Protein AF-A0A7X7QTK1-F1 (afdb_monomer)

Radius of gyration: 19.09 Å; Cα contacts (8 Å, |Δi|>4): 60; chains: 1; bounding box: 43×32×58 Å

Sequence (119 aa):
MKENQFLLFLKATGQTYLRCAAKATQGLRRNWTLIIAALAAYLLVILASKLLAPWGFAGGIMLGLISIMLLSMYFGWIVETVQGRRLSWQDFVRFEMGLFSDTLSVAFLLFIITWPFQI

Mean predicted aligned error: 7.0 Å

Secondary structure (DSSP, 8-state):
-HHHHHHHHHHHHHHHHHHHHHHHHHHHHHTTHHHHHHHHHHHHHHHHHHHHGGGHHHHHHHHHHHHHHHHHHHHHHHHHHHTTPPPPTTTTT---HHHHHHHHHHHHHHHHHHGGG--

Foldseek 3Di:
DVVVVVVVVVVVVVVVVVVVVVLQVVLCVLAVVLVVLVVVLVVVLVVLCVVLVVVPPVSVVVSVLSNLQSVLLNVQSVVCSSVVHHDDPVSSVDGDVVSSVVSVVVVVVVCVVCVVVVD

Solvent-accessible surface area (backbone atoms only — not comparable to full-atom values): 6595 Å² total; per-residue (Å²): 125,68,66,65,55,51,54,50,50,53,51,53,50,52,52,48,52,52,52,50,51,52,50,50,52,51,27,41,69,69,34,55,63,52,59,57,53,53,49,50,51,52,51,49,50,55,52,46,46,68,71,26,54,85,51,49,70,64,20,52,53,52,47,51,52,53,50,40,47,52,49,26,40,50,50,50,54,49,54,42,25,75,73,67,51,76,79,52,78,66,62,76,70,51,79,54,70,66,51,30,52,52,45,45,51,51,52,50,51,50,48,64,67,48,51,80,78,75,117

pLDDT: mean 87.3, std 7.01, range [48.25, 94.12]

Structure (mmCIF, N/CA/C/O backbone):
data_AF-A0A7X7QTK1-F1
#
_entry.id   AF-A0A7X7QTK1-F1
#
loop_
_atom_site.group_PDB
_atom_site.id
_atom_site.type_symbol
_atom_site.label_atom_id
_atom_site.label_alt_id
_atom_site.label_comp_id
_atom_site.label_asym_id
_atom_site.label_entity_id
_atom_site.label_seq_id
_atom_site.pdbx_PDB_ins_code
_atom_site.Cartn_x
_atom_site.Cartn_y
_atom_site.Cartn_z
_atom_site.occupancy
_atom_site.B_iso_or_equiv
_atom_site.auth_seq_id
_atom_site.auth_comp_id
_atom_site.auth_asym_id
_atom_site.auth_atom_id
_atom_site.pdbx_PDB_model_num
ATOM 1 N N . MET A 1 1 ? 0.891 18.970 37.687 1.00 57.78 1 MET A N 1
ATOM 2 C CA . MET A 1 1 ? -0.270 19.050 36.761 1.00 57.78 1 MET A CA 1
ATOM 3 C C . MET A 1 1 ? -0.008 18.508 35.344 1.00 57.78 1 MET A C 1
ATOM 5 O O . MET A 1 1 ? -0.966 18.080 34.717 1.00 57.78 1 MET A O 1
ATOM 9 N N . LYS A 1 2 ? 1.240 18.474 34.830 1.00 62.09 2 LYS A N 1
ATOM 10 C CA . LYS A 1 2 ? 1.566 17.961 33.474 1.00 62.09 2 LYS A CA 1
ATOM 11 C C . LYS A 1 2 ? 1.496 16.426 33.321 1.00 62.09 2 LYS A C 1
ATOM 13 O O . LYS A 1 2 ? 1.176 15.938 32.245 1.00 62.09 2 LYS A O 1
ATOM 18 N N . GLU A 1 3 ? 1.732 15.673 34.393 1.00 70.19 3 GLU A N 1
ATOM 19 C CA . GLU A 1 3 ? 1.834 14.202 34.357 1.00 70.19 3 GLU A CA 1
ATOM 20 C C . GLU A 1 3 ? 0.493 13.493 34.085 1.00 70.19 3 GLU A C 1
ATOM 22 O O . GLU A 1 3 ? 0.421 12.587 33.258 1.00 70.19 3 GLU A O 1
ATOM 27 N N . ASN A 1 4 ? -0.610 13.991 34.659 1.00 77.06 4 ASN A N 1
ATOM 28 C CA . ASN A 1 4 ? -1.953 13.457 34.393 1.00 77.06 4 ASN A CA 1
ATOM 29 C C . ASN A 1 4 ? -2.416 13.677 32.940 1.00 77.06 4 ASN A C 1
ATOM 31 O O . ASN A 1 4 ? -3.128 12.841 32.391 1.00 77.06 4 ASN A O 1
ATOM 35 N N . GLN A 1 5 ? -2.006 14.780 32.304 1.00 78.69 5 GLN A N 1
ATOM 36 C CA . GLN A 1 5 ? -2.328 15.073 30.899 1.00 78.69 5 GLN A CA 1
ATOM 37 C C . GLN A 1 5 ? -1.592 14.118 29.948 1.00 78.69 5 GLN A C 1
ATOM 39 O O . GLN A 1 5 ? -2.180 13.631 28.984 1.00 78.69 5 GLN A O 1
ATOM 44 N N . PHE A 1 6 ? -0.333 13.789 30.252 1.00 81.06 6 PHE A N 1
ATOM 45 C CA . PHE A 1 6 ? 0.458 12.844 29.463 1.00 81.06 6 PHE A CA 1
ATOM 46 C C . PHE A 1 6 ? -0.095 11.413 29.540 1.00 81.06 6 PHE A C 1
ATOM 48 O O . PHE A 1 6 ? -0.254 10.752 28.515 1.00 81.06 6 PHE A O 1
ATOM 55 N N . LEU A 1 7 ? -0.481 10.953 30.735 1.00 82.00 7 LEU A N 1
ATOM 56 C CA . LEU A 1 7 ? -1.115 9.641 30.914 1.00 82.00 7 LEU A CA 1
ATOM 57 C C . LEU A 1 7 ? -2.480 9.551 30.212 1.00 82.00 7 LEU A C 1
ATOM 59 O O . LEU A 1 7 ? -2.799 8.524 29.609 1.00 82.00 7 LEU A O 1
ATOM 63 N N . LEU A 1 8 ? -3.268 10.633 30.228 1.00 84.69 8 LEU A N 1
ATOM 64 C CA . LEU A 1 8 ? -4.510 10.731 29.454 1.00 84.69 8 LEU A CA 1
ATOM 65 C C . LEU A 1 8 ? -4.247 10.647 27.946 1.00 84.69 8 LEU A C 1
ATOM 67 O O . LEU A 1 8 ? -4.957 9.919 27.252 1.00 84.69 8 LEU A O 1
ATOM 71 N N . PHE A 1 9 ? -3.212 11.328 27.448 1.00 86.94 9 PHE A N 1
ATOM 72 C CA . PHE A 1 9 ? -2.827 11.289 26.037 1.00 86.94 9 PHE A CA 1
ATOM 73 C C . PHE A 1 9 ? -2.392 9.886 25.594 1.00 86.94 9 PHE A C 1
ATOM 75 O O . PHE A 1 9 ? -2.867 9.386 24.573 1.00 86.94 9 PHE A O 1
ATOM 82 N N . LEU A 1 10 ? -1.554 9.206 26.382 1.00 89.50 10 LEU A N 1
ATOM 83 C CA . LEU A 1 10 ? -1.134 7.831 26.097 1.00 89.50 10 LEU A CA 1
ATOM 84 C C . LEU A 1 10 ? -2.317 6.861 26.107 1.00 89.50 10 LEU A C 1
ATOM 86 O O . LEU A 1 10 ? -2.445 6.028 25.209 1.00 89.50 10 LEU A O 1
ATOM 90 N N . LYS A 1 11 ? -3.225 6.998 27.079 1.00 89.31 11 LYS A N 1
ATOM 91 C CA . LYS A 1 11 ? -4.430 6.168 27.163 1.00 89.31 11 LYS A CA 1
ATOM 92 C C . LYS A 1 11 ? -5.365 6.407 25.976 1.00 89.31 11 LYS A C 1
ATOM 94 O O . LYS A 1 11 ? -5.847 5.441 25.387 1.00 89.31 11 LYS A O 1
ATOM 99 N N . ALA A 1 12 ? -5.592 7.664 25.598 1.00 87.75 12 ALA A N 1
ATOM 100 C CA . ALA A 1 12 ? -6.399 8.021 24.432 1.00 87.75 12 ALA A CA 1
ATOM 101 C C . ALA A 1 12 ? -5.776 7.490 23.131 1.00 87.75 12 ALA A C 1
ATOM 103 O O . ALA A 1 12 ? -6.477 6.921 22.291 1.00 87.75 12 ALA A O 1
ATOM 104 N N . THR A 1 13 ? -4.452 7.592 23.000 1.00 89.44 13 THR A N 1
ATOM 105 C CA . THR A 1 13 ? -3.702 7.057 21.859 1.00 89.44 13 THR A CA 1
ATOM 106 C C . THR A 1 13 ? -3.862 5.540 21.782 1.00 89.44 13 THR A C 1
ATOM 108 O O . THR A 1 13 ? -4.331 5.025 20.768 1.00 89.44 13 THR A O 1
ATOM 111 N N . GLY A 1 14 ? -3.592 4.818 22.874 1.00 92.06 14 GLY A N 1
ATOM 112 C CA . GLY A 1 14 ? -3.740 3.361 22.929 1.00 92.06 14 GLY A CA 1
ATOM 113 C C . GLY A 1 14 ? -5.166 2.888 22.626 1.00 92.06 14 GLY A C 1
ATOM 114 O O . GLY A 1 14 ? -5.363 1.963 21.840 1.00 92.06 14 GLY A O 1
ATOM 115 N N . GLN A 1 15 ? -6.182 3.565 23.170 1.00 91.19 15 GLN A N 1
ATOM 116 C CA . GLN A 1 15 ? -7.584 3.264 22.861 1.00 91.19 15 GLN A CA 1
ATOM 117 C C . GLN A 1 15 ? -7.925 3.504 21.387 1.00 91.19 15 GLN A C 1
ATOM 119 O O . GLN A 1 15 ? -8.700 2.741 20.807 1.00 91.19 15 GLN A O 1
ATOM 124 N N . THR A 1 16 ? -7.344 4.532 20.769 1.00 90.25 16 THR A N 1
ATOM 125 C CA . THR A 1 16 ? -7.535 4.816 19.343 1.00 90.25 16 THR A CA 1
ATOM 126 C C . THR A 1 16 ? -6.932 3.705 18.487 1.00 90.25 16 THR A C 1
ATOM 128 O O . THR A 1 16 ? -7.627 3.170 17.627 1.00 90.25 16 THR A O 1
ATOM 131 N N . TYR A 1 17 ? -5.704 3.269 18.785 1.00 90.50 17 TYR A N 1
ATOM 132 C CA . TYR A 1 17 ? -5.072 2.139 18.095 1.00 90.50 17 TYR A CA 1
ATOM 133 C C . TYR A 1 17 ? -5.895 0.853 18.204 1.00 90.50 17 TYR A C 1
ATOM 135 O O . TYR A 1 17 ? -6.139 0.199 17.191 1.00 90.50 17 TYR A O 1
ATOM 143 N N . LEU A 1 18 ? -6.388 0.517 19.400 1.00 90.12 18 LEU A N 1
ATOM 144 C CA . LEU A 1 18 ? -7.227 -0.669 19.602 1.00 90.12 18 LEU A CA 1
ATOM 145 C C . LEU A 1 18 ? -8.532 -0.599 18.800 1.00 90.12 18 LEU A C 1
ATOM 147 O O . LEU A 1 18 ? -8.932 -1.582 18.178 1.00 90.12 18 LEU A O 1
ATOM 151 N N . ARG A 1 19 ? -9.185 0.568 18.764 1.00 88.56 19 ARG A N 1
ATOM 152 C CA . ARG A 1 19 ? -10.403 0.774 17.966 1.00 88.56 19 ARG A CA 1
ATOM 153 C C . ARG A 1 19 ? -10.129 0.662 16.467 1.00 88.56 19 ARG A C 1
ATOM 155 O O . ARG A 1 19 ? -10.925 0.051 15.756 1.00 88.56 19 ARG A O 1
ATOM 162 N N . CYS A 1 20 ? -9.013 1.209 15.992 1.00 87.31 20 CYS A N 1
ATOM 163 C CA . CYS A 1 20 ? -8.592 1.081 14.599 1.00 87.31 20 CYS A CA 1
ATOM 164 C C . CYS A 1 20 ? -8.292 -0.378 14.235 1.00 87.31 20 CYS A C 1
ATOM 166 O O . CYS A 1 20 ? -8.782 -0.858 13.217 1.00 87.31 20 CYS A O 1
ATOM 168 N N . ALA A 1 21 ? -7.575 -1.109 15.091 1.00 86.38 21 ALA A N 1
ATOM 169 C CA . ALA A 1 21 ? -7.275 -2.525 14.888 1.00 86.38 21 ALA A CA 1
ATOM 170 C C . ALA A 1 21 ? -8.548 -3.390 14.871 1.00 86.38 21 ALA A C 1
ATOM 172 O O . ALA A 1 21 ? -8.706 -4.251 14.003 1.00 86.38 21 ALA A O 1
ATOM 173 N N . ALA A 1 22 ? -9.502 -3.126 15.770 1.00 87.44 22 ALA A N 1
ATOM 174 C CA . ALA A 1 22 ? -10.793 -3.812 15.784 1.00 87.44 22 ALA A CA 1
ATOM 175 C C . ALA A 1 22 ? -11.601 -3.543 14.500 1.00 87.44 22 ALA A C 1
ATOM 177 O O . ALA A 1 22 ? -12.138 -4.470 13.896 1.00 87.44 22 ALA A O 1
ATOM 178 N N . LYS A 1 23 ? -11.638 -2.291 14.022 1.00 85.44 23 LYS A N 1
ATOM 179 C CA . LYS A 1 23 ? -12.290 -1.959 12.744 1.00 85.44 23 LYS A CA 1
ATOM 180 C C . LYS A 1 23 ? -11.590 -2.598 11.545 1.00 85.44 23 LYS A C 1
ATOM 182 O O . LYS A 1 23 ? -12.268 -3.121 10.666 1.00 85.44 23 LYS A O 1
ATOM 187 N N . ALA A 1 24 ? -10.258 -2.598 11.519 1.00 84.94 24 ALA A N 1
ATOM 188 C CA . ALA A 1 24 ? -9.477 -3.211 10.448 1.00 84.94 24 ALA A CA 1
ATOM 189 C C . ALA A 1 24 ? -9.713 -4.727 10.377 1.00 84.94 24 ALA A C 1
ATOM 191 O O . ALA A 1 24 ? -9.995 -5.261 9.308 1.00 84.94 24 ALA A O 1
ATOM 192 N N . THR A 1 25 ? -9.681 -5.413 11.522 1.00 86.75 25 THR A N 1
ATOM 193 C CA . THR A 1 25 ? -9.950 -6.859 11.604 1.00 86.75 25 THR A CA 1
ATOM 194 C C . THR A 1 25 ? -11.393 -7.203 11.240 1.00 86.75 25 THR A C 1
ATOM 196 O O . THR A 1 25 ? -11.623 -8.167 10.511 1.00 86.75 25 THR A O 1
ATOM 199 N N . GLN A 1 26 ? -12.374 -6.401 11.666 1.00 87.25 26 GLN A N 1
ATOM 200 C CA . GLN A 1 26 ? -13.771 -6.574 11.261 1.00 87.25 26 GLN A CA 1
ATOM 201 C C . GLN A 1 26 ? -13.963 -6.371 9.749 1.00 87.25 26 GLN A C 1
ATOM 203 O O . GLN A 1 26 ? -14.645 -7.172 9.106 1.00 87.25 26 GLN A O 1
ATOM 208 N N . GLY A 1 27 ? -13.346 -5.333 9.177 1.00 84.38 27 GLY A N 1
ATOM 209 C CA . GLY A 1 27 ? -13.367 -5.062 7.739 1.00 84.38 27 GLY A CA 1
ATOM 210 C C . GLY A 1 27 ? -12.727 -6.193 6.934 1.00 84.38 27 GLY A C 1
ATOM 211 O O . GLY A 1 27 ? -13.333 -6.700 5.991 1.00 84.38 27 GLY A O 1
ATOM 212 N N . LEU A 1 28 ? -11.560 -6.669 7.372 1.00 86.25 28 LEU A N 1
ATOM 213 C CA . LEU A 1 28 ? -10.854 -7.783 6.742 1.00 86.25 28 LEU A CA 1
ATOM 214 C C . LEU A 1 28 ? -11.658 -9.085 6.807 1.00 86.25 28 LEU A C 1
ATOM 216 O O . LEU A 1 28 ? -11.765 -9.795 5.813 1.00 86.25 28 LEU A O 1
ATOM 220 N N . ARG A 1 29 ? -12.280 -9.388 7.954 1.00 86.81 29 ARG A N 1
ATOM 221 C CA . ARG A 1 29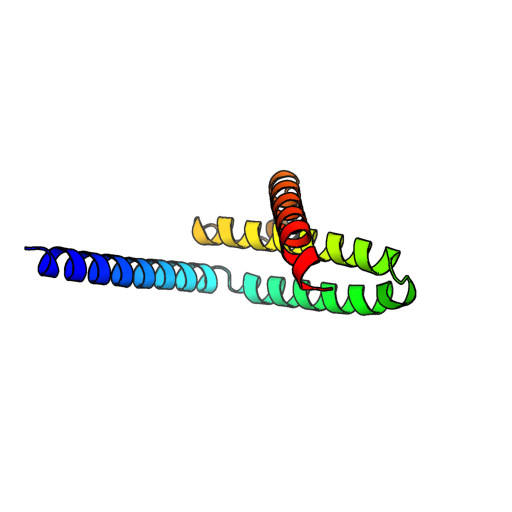 ? -13.127 -10.581 8.103 1.00 86.81 29 ARG A CA 1
ATOM 222 C C . ARG A 1 29 ? -14.344 -10.534 7.177 1.00 86.81 29 ARG A C 1
ATOM 224 O O . ARG A 1 29 ? -14.764 -11.568 6.664 1.00 86.81 29 ARG A O 1
ATOM 231 N N . ARG A 1 30 ? -14.914 -9.346 6.956 1.00 86.81 30 ARG A N 1
ATOM 232 C CA . ARG A 1 30 ? -16.053 -9.145 6.049 1.00 86.81 30 ARG A CA 1
ATOM 233 C C . ARG A 1 30 ? -15.647 -9.243 4.576 1.00 86.81 30 ARG A C 1
ATOM 235 O O . ARG A 1 30 ? -16.406 -9.795 3.781 1.00 86.81 30 ARG A O 1
ATOM 242 N N . ASN A 1 31 ? -14.459 -8.750 4.239 1.00 88.25 31 ASN A N 1
ATOM 243 C CA . ASN A 1 31 ? -13.900 -8.716 2.889 1.00 88.25 31 ASN A CA 1
ATOM 244 C C . ASN A 1 31 ? -12.651 -9.602 2.789 1.00 88.25 31 ASN A C 1
ATOM 246 O O . ASN A 1 31 ? -11.585 -9.145 2.388 1.00 88.25 31 ASN A O 1
ATOM 250 N N . TRP A 1 32 ? -12.771 -10.885 3.140 1.00 87.62 32 TRP A N 1
ATOM 251 C CA . TRP A 1 32 ? -11.642 -11.826 3.091 1.00 87.62 32 TRP A CA 1
ATOM 252 C C . TRP A 1 32 ? -11.039 -11.961 1.678 1.00 87.62 32 TRP A C 1
ATOM 254 O O . TRP A 1 32 ? -9.848 -12.231 1.527 1.00 87.62 32 TRP A O 1
ATOM 264 N N . THR A 1 33 ? -11.844 -11.696 0.644 1.00 87.31 33 THR A N 1
ATOM 265 C CA . THR A 1 33 ? -11.432 -11.624 -0.765 1.00 87.31 33 THR A CA 1
ATOM 266 C C . THR A 1 33 ? -10.364 -10.561 -1.028 1.00 87.31 33 THR A C 1
ATOM 268 O O . THR A 1 33 ? -9.603 -10.704 -1.981 1.00 87.31 33 THR A O 1
ATOM 271 N N . LEU A 1 34 ? -10.234 -9.549 -0.161 1.00 88.81 34 LEU A N 1
ATOM 272 C CA . LEU A 1 34 ? -9.182 -8.533 -0.234 1.00 88.81 34 LEU A CA 1
ATOM 273 C C . LEU A 1 34 ? -7.786 -9.157 -0.113 1.00 88.81 34 LEU A C 1
ATOM 275 O O . LEU A 1 34 ? -6.873 -8.721 -0.805 1.00 88.81 34 LEU A O 1
ATOM 279 N N . ILE A 1 35 ? -7.623 -10.219 0.687 1.00 89.06 35 ILE A N 1
ATOM 280 C CA . ILE A 1 35 ? -6.343 -10.939 0.810 1.00 89.06 35 ILE A CA 1
ATOM 281 C C . ILE A 1 35 ? -5.962 -11.576 -0.529 1.00 89.06 35 ILE A C 1
ATOM 283 O O . ILE A 1 35 ? -4.823 -11.450 -0.972 1.00 89.06 35 ILE A O 1
ATOM 287 N N . ILE A 1 36 ? -6.924 -12.224 -1.193 1.00 90.69 36 ILE A N 1
ATOM 288 C CA . ILE A 1 36 ? -6.703 -12.848 -2.503 1.00 90.69 36 ILE A CA 1
ATOM 289 C C . ILE A 1 36 ? -6.384 -11.780 -3.547 1.00 90.69 36 ILE A C 1
ATOM 291 O O . ILE A 1 36 ? -5.437 -11.943 -4.310 1.00 90.69 36 ILE A O 1
ATOM 295 N N . ALA A 1 37 ? -7.139 -10.682 -3.570 1.00 89.62 37 ALA A N 1
ATOM 296 C CA . ALA A 1 37 ? -6.925 -9.598 -4.521 1.00 89.62 37 ALA A CA 1
ATOM 297 C C . ALA A 1 37 ? -5.561 -8.917 -4.324 1.00 89.62 37 ALA A C 1
ATOM 299 O O . ALA A 1 37 ? -4.851 -8.672 -5.297 1.00 89.62 37 ALA A O 1
ATOM 300 N N . ALA A 1 38 ? -5.151 -8.678 -3.075 1.00 90.19 38 ALA A N 1
ATOM 301 C CA . ALA A 1 38 ? -3.834 -8.136 -2.754 1.00 90.19 38 ALA A CA 1
ATOM 302 C C . ALA A 1 38 ? -2.706 -9.094 -3.170 1.00 90.19 38 ALA A C 1
ATOM 304 O O . ALA A 1 38 ? -1.713 -8.665 -3.758 1.00 90.19 38 ALA A O 1
ATOM 305 N N . LEU A 1 39 ? -2.874 -10.400 -2.932 1.00 93.31 39 LEU A N 1
ATOM 306 C CA . LEU A 1 39 ? -1.917 -11.413 -3.377 1.00 93.31 39 LEU A CA 1
ATOM 307 C C . LEU A 1 39 ? -1.832 -11.475 -4.910 1.00 93.31 39 LEU A C 1
ATOM 309 O O . LEU A 1 39 ? -0.736 -11.543 -5.463 1.00 93.31 39 LEU A O 1
ATOM 313 N N . ALA A 1 40 ? -2.970 -11.408 -5.602 1.00 92.19 40 ALA A N 1
ATOM 314 C CA . ALA A 1 40 ? -3.020 -11.371 -7.059 1.00 92.19 40 ALA A CA 1
ATOM 315 C C . ALA A 1 40 ? -2.317 -10.122 -7.615 1.00 92.19 40 ALA A C 1
ATOM 317 O O . ALA A 1 40 ? -1.509 -10.243 -8.532 1.00 92.19 40 ALA A O 1
ATOM 318 N N . ALA A 1 41 ? -2.546 -8.945 -7.022 1.00 90.75 41 ALA A N 1
ATOM 319 C CA . ALA A 1 41 ? -1.852 -7.712 -7.389 1.00 90.75 41 ALA A CA 1
ATOM 320 C C . ALA A 1 41 ? -0.329 -7.836 -7.210 1.00 90.75 41 ALA A C 1
ATOM 322 O O . ALA A 1 41 ? 0.432 -7.462 -8.101 1.00 90.75 41 ALA A O 1
ATOM 323 N N . TYR A 1 42 ? 0.130 -8.431 -6.106 1.00 92.31 42 TYR A N 1
ATOM 324 C CA . TYR A 1 42 ? 1.553 -8.688 -5.878 1.00 92.31 42 TYR A CA 1
ATOM 325 C C . TYR A 1 42 ? 2.164 -9.616 -6.940 1.00 92.31 42 TYR A C 1
ATOM 327 O O . TYR A 1 42 ? 3.225 -9.322 -7.497 1.00 92.31 42 TYR A O 1
ATOM 335 N N . LEU A 1 43 ? 1.477 -10.711 -7.276 1.00 94.12 43 LEU A N 1
ATOM 336 C CA . LEU A 1 43 ? 1.921 -11.629 -8.328 1.00 94.12 43 LEU A CA 1
ATOM 337 C C . LEU A 1 43 ? 1.960 -10.956 -9.705 1.00 94.12 43 LEU A C 1
ATOM 339 O O . LEU A 1 43 ? 2.890 -11.207 -10.471 1.00 94.12 43 LEU A O 1
ATOM 343 N N . LEU A 1 44 ? 1.002 -10.072 -10.004 1.00 93.12 44 LEU A N 1
ATOM 344 C CA . LEU A 1 44 ? 0.999 -9.281 -11.236 1.00 93.12 44 LEU A CA 1
ATOM 345 C C . LEU A 1 44 ? 2.224 -8.367 -11.326 1.00 93.12 44 LEU A C 1
ATOM 347 O O . LEU A 1 44 ? 2.837 -8.302 -12.389 1.00 93.12 44 LEU A O 1
ATOM 351 N N . VAL A 1 45 ? 2.633 -7.721 -10.228 1.00 92.75 45 VAL A N 1
ATOM 352 C CA . VAL A 1 45 ? 3.860 -6.903 -10.201 1.00 92.75 45 VAL A CA 1
ATOM 353 C C . VAL A 1 45 ? 5.103 -7.758 -10.447 1.00 92.75 45 VAL A C 1
ATOM 355 O O . VAL A 1 45 ? 5.963 -7.360 -11.228 1.00 92.75 45 VAL A O 1
ATOM 358 N N . ILE A 1 46 ? 5.204 -8.946 -9.838 1.00 93.62 46 ILE A N 1
ATOM 359 C CA . ILE A 1 46 ? 6.334 -9.861 -10.085 1.00 93.62 46 ILE A CA 1
ATOM 360 C C . ILE A 1 46 ? 6.366 -10.319 -11.544 1.00 93.62 46 ILE A C 1
ATOM 362 O O . ILE A 1 46 ? 7.432 -10.417 -12.152 1.00 93.62 46 ILE A O 1
ATOM 366 N N . LEU A 1 47 ? 5.208 -10.643 -12.113 1.00 93.25 47 LEU A N 1
ATOM 367 C CA . LEU A 1 47 ? 5.135 -11.075 -13.501 1.00 93.25 47 LEU A CA 1
ATOM 368 C C . LEU A 1 47 ? 5.529 -9.928 -14.439 1.00 93.25 47 LEU A C 1
ATOM 370 O O . LEU A 1 47 ? 6.360 -10.117 -15.326 1.00 93.25 47 LEU A O 1
ATOM 374 N N . ALA A 1 48 ? 4.995 -8.729 -14.195 1.00 91.88 48 ALA A N 1
ATOM 375 C CA . ALA A 1 48 ? 5.334 -7.526 -14.942 1.00 91.88 48 ALA A CA 1
ATOM 376 C C . ALA A 1 48 ? 6.826 -7.197 -14.832 1.00 91.88 48 ALA A C 1
ATOM 378 O O . ALA A 1 48 ? 7.444 -6.875 -15.842 1.00 91.88 48 ALA A O 1
ATOM 379 N N . SER A 1 49 ? 7.437 -7.337 -13.651 1.00 90.44 49 SER A N 1
ATOM 380 C CA . SER A 1 49 ? 8.862 -7.050 -13.472 1.00 90.44 49 SER A CA 1
ATOM 381 C C . SER A 1 49 ? 9.742 -8.006 -14.271 1.00 90.44 49 SER A C 1
ATOM 383 O O . SER A 1 49 ? 10.686 -7.561 -14.915 1.00 90.44 49 SER A O 1
ATOM 385 N N . LYS A 1 50 ? 9.399 -9.299 -14.324 1.00 91.44 50 LYS A N 1
ATOM 386 C CA . LYS A 1 50 ? 10.118 -10.279 -15.153 1.00 91.44 50 LYS A CA 1
ATOM 387 C C . LYS A 1 50 ? 9.966 -10.010 -16.651 1.00 91.44 50 LYS A C 1
ATOM 389 O O . LYS A 1 50 ? 10.932 -10.170 -17.390 1.00 91.44 50 LYS A O 1
ATOM 394 N N . LEU A 1 51 ? 8.777 -9.602 -17.093 1.00 91.00 51 LEU A N 1
ATOM 395 C CA . LEU A 1 51 ? 8.495 -9.311 -18.504 1.00 91.00 51 LEU A CA 1
ATOM 396 C C . LEU A 1 51 ? 9.119 -7.990 -18.975 1.00 91.00 51 LEU A C 1
ATOM 398 O O . LEU A 1 51 ? 9.550 -7.891 -20.122 1.00 91.00 51 LEU A O 1
ATOM 402 N N . LEU A 1 52 ? 9.175 -6.987 -18.097 1.00 90.12 52 LEU A N 1
ATOM 403 C CA . LEU A 1 52 ? 9.678 -5.645 -18.399 1.00 90.12 52 LEU A CA 1
ATOM 404 C C . LEU A 1 52 ? 11.168 -5.467 -18.080 1.00 90.12 52 LEU A C 1
ATOM 406 O O . LEU A 1 52 ? 11.775 -4.524 -18.579 1.00 90.12 52 LEU A O 1
ATOM 410 N N . ALA A 1 53 ? 11.787 -6.379 -17.322 1.00 85.62 53 ALA A N 1
ATOM 411 C CA . ALA A 1 53 ? 13.229 -6.385 -17.059 1.00 85.62 53 ALA A CA 1
ATOM 412 C C . ALA A 1 53 ? 14.111 -6.184 -18.313 1.00 85.62 53 ALA A C 1
ATOM 414 O O . ALA A 1 53 ? 15.019 -5.352 -18.252 1.00 85.62 53 ALA A O 1
ATOM 415 N N . PRO A 1 54 ? 13.871 -6.854 -19.463 1.00 90.25 54 PRO A N 1
ATOM 416 C CA . PRO A 1 54 ? 14.723 -6.676 -20.641 1.00 90.25 54 PRO A CA 1
ATOM 417 C C . PRO A 1 54 ? 14.608 -5.292 -21.301 1.00 90.25 54 PRO A C 1
ATOM 419 O O . PRO A 1 54 ? 15.434 -4.952 -22.140 1.00 90.25 54 PRO A O 1
ATOM 422 N N . TRP A 1 55 ? 13.621 -4.474 -20.924 1.00 88.94 55 TRP A N 1
ATOM 423 C CA . TRP A 1 55 ? 13.383 -3.149 -21.508 1.00 88.94 55 TRP A CA 1
ATOM 424 C C . TRP A 1 55 ? 14.182 -2.033 -20.816 1.00 88.94 55 TRP A C 1
ATOM 426 O O . TRP A 1 55 ? 14.028 -0.856 -21.156 1.00 88.94 55 TRP A O 1
ATOM 436 N N . GLY A 1 56 ? 15.018 -2.375 -19.829 1.00 89.00 56 GLY A N 1
ATOM 437 C CA . GLY A 1 56 ? 15.876 -1.427 -19.121 1.00 89.00 56 GLY A CA 1
ATOM 438 C C . GLY A 1 56 ? 15.081 -0.274 -18.499 1.00 89.00 56 GLY A C 1
ATOM 439 O O . GLY A 1 56 ? 14.101 -0.488 -17.786 1.00 89.00 56 GLY A O 1
ATOM 440 N N . PHE A 1 57 ? 15.488 0.963 -18.790 1.00 86.69 57 PHE A N 1
ATOM 441 C CA . PHE A 1 57 ? 14.875 2.171 -18.229 1.00 86.69 57 PHE A CA 1
ATOM 442 C C . PHE A 1 57 ? 13.380 2.315 -18.564 1.00 86.69 57 PHE A C 1
ATOM 444 O O . PHE A 1 57 ? 12.575 2.617 -17.683 1.00 86.69 57 PHE A O 1
ATOM 451 N N . ALA A 1 58 ? 12.987 2.041 -19.813 1.00 89.50 58 ALA A N 1
ATOM 452 C CA . ALA A 1 58 ? 11.583 2.105 -20.227 1.00 89.50 58 ALA A CA 1
ATOM 453 C C . ALA A 1 58 ? 10.727 1.068 -19.480 1.00 89.50 58 ALA A C 1
ATOM 455 O O . ALA A 1 58 ? 9.609 1.366 -19.054 1.00 89.50 58 ALA A O 1
ATOM 456 N N . GLY A 1 59 ? 11.285 -0.127 -19.258 1.00 89.75 59 GLY A N 1
ATOM 457 C CA . GLY A 1 59 ? 10.667 -1.167 -18.437 1.00 89.75 59 GLY A CA 1
ATOM 458 C C . GLY A 1 59 ? 10.482 -0.739 -16.983 1.00 89.75 59 GLY A C 1
ATOM 459 O O . GLY A 1 59 ? 9.425 -0.982 -16.406 1.00 89.75 59 GLY A O 1
ATOM 460 N N . GLY A 1 60 ? 11.467 -0.036 -16.416 1.00 87.19 60 GLY A N 1
ATOM 461 C CA . GLY A 1 60 ? 11.392 0.530 -15.068 1.00 87.19 60 GLY A CA 1
ATOM 462 C C . GLY A 1 60 ? 10.263 1.552 -14.905 1.00 87.19 60 GLY A C 1
ATOM 463 O O . GLY A 1 60 ? 9.491 1.458 -13.951 1.00 87.19 60 GLY A O 1
ATOM 464 N N . ILE A 1 61 ? 10.107 2.478 -15.859 1.00 89.50 61 ILE A N 1
ATOM 465 C CA . ILE A 1 61 ? 9.004 3.456 -15.843 1.00 89.50 61 ILE A CA 1
ATOM 466 C C . ILE A 1 61 ? 7.648 2.748 -15.934 1.00 89.50 61 ILE A C 1
ATOM 468 O O . ILE A 1 61 ? 6.757 3.018 -15.127 1.00 89.50 61 ILE A O 1
ATOM 472 N N . MET A 1 62 ? 7.492 1.819 -16.881 1.00 92.12 62 MET A N 1
ATOM 473 C CA . MET A 1 62 ? 6.253 1.049 -17.042 1.00 92.12 62 MET A CA 1
ATOM 474 C C . MET A 1 62 ? 5.908 0.251 -15.781 1.00 92.12 62 MET A C 1
ATOM 476 O O . MET A 1 62 ? 4.765 0.272 -15.327 1.00 92.12 62 MET A O 1
ATOM 480 N N . LEU A 1 63 ? 6.896 -0.408 -15.172 1.00 92.50 63 LEU A N 1
ATOM 481 C CA . LEU A 1 63 ? 6.708 -1.146 -13.926 1.00 92.50 63 LEU A CA 1
ATOM 482 C C . LEU A 1 63 ? 6.290 -0.220 -12.776 1.00 92.50 63 LEU A C 1
ATOM 484 O O . LEU A 1 63 ? 5.417 -0.583 -11.986 1.00 92.50 63 LEU A O 1
ATOM 488 N N . GLY A 1 64 ? 6.872 0.980 -12.703 1.00 90.06 64 GLY A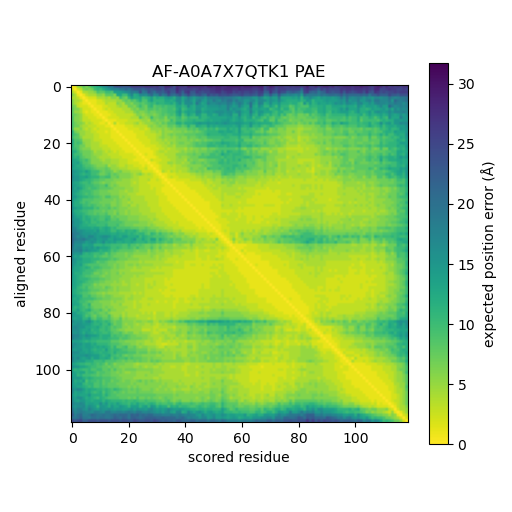 N 1
ATOM 489 C CA . GLY A 1 64 ? 6.477 2.016 -11.752 1.00 90.06 64 GLY A CA 1
ATOM 490 C C . GLY A 1 64 ? 5.010 2.413 -11.916 1.00 90.06 64 GLY A C 1
ATOM 491 O O . GLY A 1 64 ? 4.258 2.392 -10.944 1.00 90.06 64 GLY A O 1
ATOM 492 N N . LEU A 1 65 ? 4.567 2.677 -13.149 1.00 91.69 65 LEU A N 1
ATOM 493 C CA . LEU A 1 65 ? 3.170 3.012 -13.445 1.00 91.69 65 LEU A CA 1
ATOM 494 C C . LEU A 1 65 ? 2.202 1.880 -13.081 1.00 91.69 65 LEU A C 1
ATOM 496 O O . LEU A 1 65 ? 1.186 2.137 -12.438 1.00 91.69 65 LEU A O 1
ATOM 500 N N . ILE A 1 66 ? 2.528 0.631 -13.429 1.00 92.81 66 ILE A N 1
ATOM 501 C CA . ILE A 1 66 ? 1.716 -0.545 -13.065 1.00 92.81 66 ILE A CA 1
ATOM 502 C C . ILE A 1 66 ? 1.617 -0.677 -11.542 1.00 92.81 66 ILE A C 1
ATOM 504 O O . ILE A 1 66 ? 0.538 -0.928 -11.004 1.00 92.81 66 ILE A O 1
ATOM 508 N N . SER A 1 67 ? 2.729 -0.476 -10.836 1.00 91.75 67 SER A N 1
ATOM 509 C CA . SER A 1 67 ? 2.770 -0.559 -9.375 1.00 91.75 67 SER A CA 1
ATOM 510 C C . SER A 1 67 ? 1.903 0.521 -8.730 1.00 91.75 67 SER A C 1
ATOM 512 O O . SER A 1 67 ? 1.130 0.224 -7.824 1.00 91.75 67 SER A O 1
ATOM 514 N N . ILE A 1 68 ? 1.971 1.758 -9.230 1.00 93.00 68 ILE A N 1
ATOM 515 C CA . ILE A 1 68 ? 1.144 2.878 -8.758 1.00 93.00 68 ILE A CA 1
ATOM 516 C C . ILE A 1 68 ? -0.336 2.627 -9.062 1.00 93.00 68 ILE A C 1
ATOM 518 O O . ILE A 1 68 ? -1.187 2.872 -8.208 1.00 93.00 68 ILE A O 1
ATOM 522 N N . MET A 1 69 ? -0.651 2.080 -10.239 1.00 92.81 69 MET A N 1
ATOM 523 C CA . MET A 1 69 ? -2.012 1.696 -10.611 1.00 92.81 69 MET A CA 1
ATOM 524 C C . MET A 1 69 ? -2.584 0.681 -9.619 1.00 92.81 69 MET A C 1
ATOM 526 O O . MET A 1 69 ? -3.627 0.931 -9.015 1.00 92.81 69 MET A O 1
ATOM 530 N N . LEU A 1 70 ? -1.877 -0.423 -9.379 1.00 92.94 70 LEU A N 1
ATOM 531 C CA . LEU A 1 70 ? -2.315 -1.462 -8.445 1.00 92.94 70 LEU A CA 1
ATOM 532 C C . LEU A 1 70 ? -2.400 -0.949 -7.002 1.00 92.94 70 LEU A C 1
ATOM 534 O O . LEU A 1 70 ? -3.331 -1.299 -6.277 1.00 92.94 70 LEU A O 1
ATOM 538 N N . LEU A 1 71 ? -1.472 -0.082 -6.595 1.00 92.69 71 LEU A N 1
ATOM 539 C CA . LEU A 1 71 ? -1.484 0.531 -5.271 1.00 92.69 71 LEU A CA 1
ATOM 540 C C . LEU A 1 71 ? -2.693 1.460 -5.083 1.00 92.69 71 LEU A C 1
ATOM 542 O O . LEU A 1 71 ? -3.336 1.426 -4.036 1.00 92.69 71 LEU A O 1
ATOM 546 N N . SER A 1 72 ? -3.048 2.241 -6.104 1.00 92.94 72 SER A N 1
ATOM 547 C CA . SER A 1 72 ? -4.230 3.109 -6.066 1.00 92.94 72 SER A CA 1
ATOM 548 C C . SER A 1 72 ? -5.531 2.306 -5.940 1.00 92.94 72 SER A C 1
ATOM 550 O O . SER A 1 72 ? -6.396 2.650 -5.134 1.00 92.94 72 SER A O 1
ATOM 552 N N . MET A 1 73 ? -5.635 1.175 -6.648 1.00 92.00 73 MET A N 1
ATOM 553 C CA . MET A 1 73 ? -6.765 0.247 -6.519 1.00 92.00 73 MET A CA 1
ATOM 554 C C . MET A 1 73 ? -6.829 -0.362 -5.115 1.00 92.00 73 MET A C 1
ATOM 556 O O . MET A 1 73 ? -7.897 -0.417 -4.506 1.00 92.00 73 MET A O 1
ATOM 560 N N . TYR A 1 74 ? -5.677 -0.751 -4.564 1.00 91.75 74 TYR A N 1
ATOM 561 C CA . TYR A 1 74 ? -5.581 -1.266 -3.202 1.00 91.75 74 TYR A CA 1
ATOM 562 C C . TYR A 1 74 ? -6.059 -0.246 -2.157 1.00 91.75 74 TYR A C 1
ATOM 564 O O . TYR A 1 74 ? -6.811 -0.604 -1.245 1.00 91.75 74 TYR A O 1
ATOM 572 N N . PHE A 1 75 ? -5.697 1.033 -2.303 1.00 90.62 75 PHE A N 1
ATOM 573 C CA . PHE A 1 75 ? -6.225 2.090 -1.439 1.00 90.62 75 PHE A CA 1
ATOM 574 C C . PHE A 1 75 ? -7.741 2.242 -1.566 1.00 90.62 75 PHE A C 1
ATOM 576 O O . PHE A 1 75 ? -8.415 2.356 -0.540 1.00 90.62 75 PHE A O 1
ATOM 583 N N . GLY A 1 76 ? -8.289 2.151 -2.781 1.00 90.25 76 GLY A N 1
ATOM 584 C CA . GLY A 1 76 ? -9.737 2.110 -3.000 1.00 90.25 76 GLY A CA 1
ATOM 585 C C . GLY A 1 76 ? -10.409 0.985 -2.205 1.00 90.25 76 GLY A C 1
ATOM 586 O O . GLY A 1 76 ? -11.351 1.226 -1.450 1.00 90.25 76 GLY A O 1
ATOM 587 N N . TRP A 1 77 ? -9.869 -0.237 -2.267 1.00 91.19 77 TRP A N 1
ATOM 588 C CA . TRP A 1 77 ? -10.409 -1.382 -1.517 1.00 91.19 77 TRP A CA 1
ATOM 589 C C . TRP A 1 77 ? -10.368 -1.179 -0.002 1.00 91.19 77 TRP A C 1
ATOM 591 O O . TRP A 1 77 ? -11.300 -1.587 0.701 1.00 91.19 77 TRP A O 1
ATOM 601 N N . ILE A 1 78 ? -9.309 -0.548 0.515 1.00 89.44 78 ILE A N 1
ATOM 602 C CA . ILE A 1 78 ? -9.202 -0.207 1.938 1.00 89.44 78 ILE A CA 1
ATOM 603 C C . ILE A 1 78 ? -10.280 0.802 2.324 1.00 89.44 78 ILE A C 1
ATOM 605 O O . ILE A 1 78 ? -10.973 0.579 3.316 1.00 89.44 78 ILE A O 1
ATOM 609 N N . VAL A 1 79 ? -10.435 1.888 1.563 1.00 89.19 79 VAL A N 1
ATOM 610 C CA . VAL A 1 79 ? -11.419 2.942 1.854 1.00 89.19 79 VAL A CA 1
ATOM 611 C C . VAL A 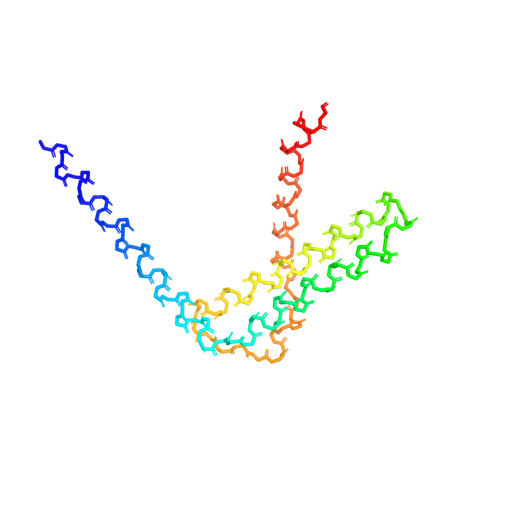1 79 ? -12.825 2.349 1.925 1.00 89.19 79 VAL A C 1
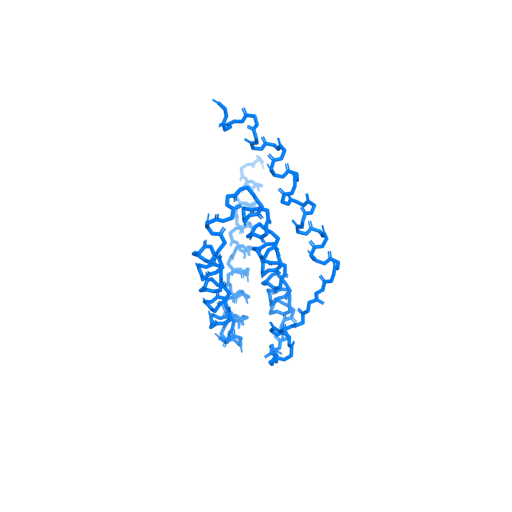ATOM 613 O O . VAL A 1 79 ? -13.532 2.540 2.916 1.00 89.19 79 VAL A O 1
ATOM 616 N N . GLU A 1 80 ? -13.191 1.545 0.932 1.00 88.69 80 GLU A N 1
ATOM 617 C CA . GLU A 1 80 ? -14.473 0.840 0.866 1.00 88.69 80 GLU A CA 1
ATOM 618 C C . GLU A 1 80 ? -14.684 -0.118 2.050 1.00 88.69 80 GLU A C 1
ATOM 620 O O . GLU A 1 80 ? -15.750 -0.160 2.675 1.00 88.69 80 GLU A O 1
ATOM 625 N N . THR A 1 81 ? -13.632 -0.848 2.425 1.00 87.12 81 THR A N 1
ATOM 626 C CA . THR A 1 81 ? -13.662 -1.787 3.553 1.00 87.12 81 THR A CA 1
ATOM 627 C C . THR A 1 81 ? -13.804 -1.072 4.897 1.00 87.12 81 THR A C 1
ATOM 629 O O . THR A 1 81 ? -14.570 -1.517 5.754 1.00 87.12 81 THR A O 1
ATOM 632 N N . VAL A 1 82 ? -13.115 0.056 5.088 1.00 85.81 82 VAL A N 1
ATOM 633 C CA . VAL A 1 82 ? -13.192 0.874 6.311 1.00 85.81 82 VAL A CA 1
ATOM 634 C C . VAL A 1 82 ? -14.556 1.557 6.441 1.00 85.81 82 VAL A C 1
ATOM 636 O O . VAL A 1 82 ? -15.068 1.687 7.555 1.00 85.81 82 VAL A O 1
ATOM 639 N N . GLN A 1 83 ? -15.187 1.923 5.321 1.00 86.81 83 GLN A N 1
ATOM 640 C CA . GLN A 1 83 ? -16.571 2.412 5.279 1.00 86.81 83 GLN A CA 1
ATOM 641 C C . GLN A 1 83 ? -17.610 1.312 5.568 1.00 86.81 83 GLN A C 1
ATOM 643 O O . GLN A 1 83 ? -18.799 1.597 5.702 1.00 86.81 83 GLN A O 1
ATOM 648 N N . GLY A 1 84 ? -17.183 0.052 5.695 1.00 81.19 84 GLY A N 1
ATOM 649 C CA . GLY A 1 84 ? -18.056 -1.074 6.008 1.00 81.19 84 GLY A CA 1
ATOM 6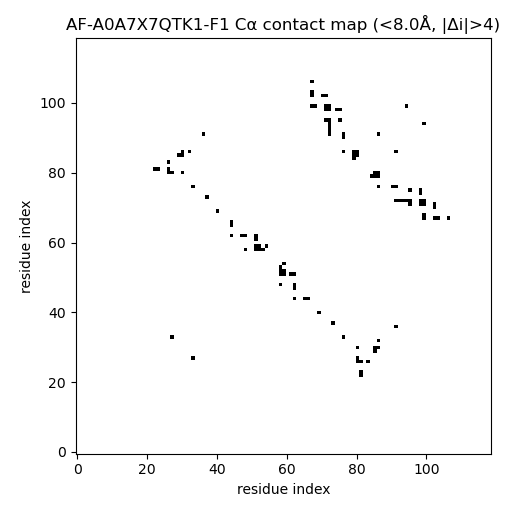50 C C . GLY A 1 84 ? -18.836 -1.607 4.806 1.00 81.19 84 GLY A C 1
ATOM 651 O O . GLY A 1 84 ? -19.779 -2.381 5.004 1.00 81.19 84 GLY A O 1
ATOM 652 N N . ARG A 1 85 ? -18.462 -1.237 3.574 1.00 85.88 85 ARG A N 1
ATOM 653 C CA . ARG A 1 85 ? -19.025 -1.838 2.360 1.00 85.88 85 ARG A CA 1
ATOM 654 C C . ARG A 1 85 ? -18.409 -3.214 2.107 1.00 85.88 85 ARG A C 1
ATOM 656 O O . ARG A 1 85 ? -17.268 -3.500 2.477 1.00 85.88 85 ARG A O 1
ATOM 663 N N . ARG A 1 86 ? -19.214 -4.111 1.528 1.00 85.50 86 ARG A N 1
ATOM 664 C CA . ARG A 1 86 ? -18.745 -5.426 1.079 1.00 85.50 86 ARG A CA 1
ATOM 665 C C . ARG A 1 86 ? -18.280 -5.287 -0.364 1.00 85.50 86 ARG A C 1
ATOM 667 O O . ARG A 1 86 ? -19.074 -4.850 -1.189 1.00 85.50 86 ARG A O 1
ATOM 674 N N . LEU A 1 87 ? -17.038 -5.665 -0.643 1.00 86.69 87 LEU A N 1
ATOM 675 C CA . LEU A 1 87 ? -16.466 -5.565 -1.985 1.00 86.69 87 LEU A CA 1
ATOM 676 C C . LEU A 1 87 ? -17.082 -6.618 -2.911 1.00 86.69 87 LEU A C 1
ATOM 678 O O . LEU A 1 87 ? -17.142 -7.805 -2.573 1.00 86.69 87 LEU A O 1
ATOM 682 N N . SER A 1 88 ? -17.536 -6.173 -4.077 1.00 87.75 88 SER A N 1
ATOM 683 C CA . SER A 1 88 ? -17.962 -7.015 -5.189 1.00 87.75 88 SER A CA 1
ATOM 684 C C . SER A 1 88 ? -16.809 -7.243 -6.171 1.00 87.75 88 SER A C 1
ATOM 686 O O . SER A 1 88 ? -15.783 -6.567 -6.125 1.00 87.75 88 SER A O 1
ATOM 688 N N . TRP A 1 89 ? -16.982 -8.176 -7.110 1.00 84.38 89 TRP A N 1
ATOM 689 C CA . TRP A 1 89 ? -15.998 -8.416 -8.173 1.00 84.38 89 TRP A CA 1
ATOM 690 C C . TRP A 1 89 ? -15.708 -7.180 -9.027 1.00 84.38 89 TRP A C 1
ATOM 692 O O . TRP A 1 89 ? -14.577 -7.003 -9.466 1.00 84.38 89 TRP A O 1
ATOM 702 N N . GLN A 1 90 ? -16.700 -6.311 -9.222 1.00 86.44 90 GLN A N 1
ATOM 703 C CA . GLN A 1 90 ? -16.543 -5.085 -10.005 1.00 86.44 90 GLN A CA 1
ATOM 704 C C . GLN A 1 90 ? -15.629 -4.081 -9.296 1.00 86.44 90 GLN A C 1
ATOM 706 O O . GLN A 1 90 ? -14.833 -3.413 -9.950 1.00 86.44 90 GLN A O 1
ATOM 711 N N . ASP A 1 91 ? -15.669 -4.039 -7.963 1.00 85.75 91 ASP A N 1
ATOM 712 C CA . ASP A 1 91 ? -14.840 -3.132 -7.163 1.00 85.75 91 ASP A CA 1
ATOM 713 C C . ASP A 1 91 ? -13.351 -3.506 -7.224 1.00 85.75 91 ASP A C 1
ATOM 715 O O . ASP A 1 91 ? -12.484 -2.641 -7.116 1.00 85.75 91 ASP A O 1
ATOM 719 N N . PHE A 1 92 ? -13.031 -4.782 -7.474 1.00 85.06 92 PHE A N 1
ATOM 720 C CA . PHE A 1 92 ? -11.647 -5.237 -7.647 1.00 85.06 92 PHE A CA 1
ATOM 721 C C . PHE A 1 92 ? -11.016 -4.815 -8.973 1.00 85.06 92 PHE A C 1
ATOM 723 O O . PHE A 1 92 ? -9.797 -4.821 -9.084 1.00 85.06 92 PHE A O 1
ATOM 730 N N . VAL A 1 93 ? -11.816 -4.450 -9.974 1.00 87.19 93 VAL A N 1
ATOM 731 C CA . VAL A 1 93 ? -11.322 -3.994 -11.287 1.00 87.19 93 VAL A CA 1
ATOM 732 C C . VAL A 1 93 ? -11.603 -2.514 -11.522 1.00 87.19 93 VAL A C 1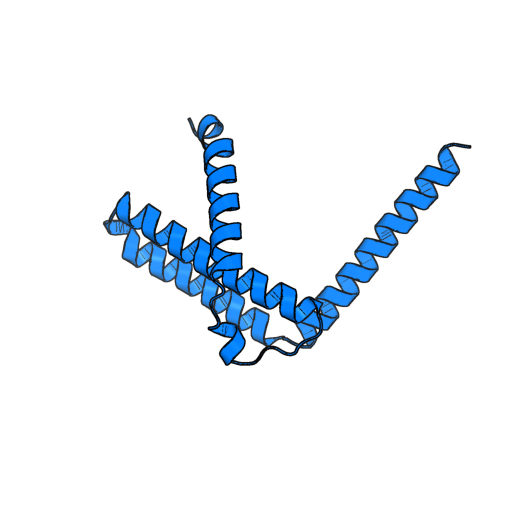
ATOM 734 O O . VAL A 1 93 ? -11.174 -1.949 -12.528 1.00 87.19 93 VAL A O 1
ATOM 737 N N . ARG A 1 94 ? -12.320 -1.873 -10.595 1.00 86.75 94 ARG A N 1
ATOM 738 C CA . ARG A 1 94 ? -12.655 -0.461 -10.678 1.00 86.75 94 ARG A CA 1
ATOM 739 C C . ARG A 1 94 ? -11.388 0.373 -10.535 1.00 86.75 94 ARG A C 1
ATOM 741 O O . ARG A 1 94 ? -10.704 0.328 -9.516 1.00 86.75 94 ARG A O 1
ATOM 748 N N . PHE A 1 95 ? -11.109 1.153 -11.569 1.00 87.44 95 PHE A N 1
ATOM 749 C CA . PHE A 1 95 ? -10.015 2.106 -11.582 1.00 87.44 95 PHE A CA 1
ATOM 750 C C . PHE A 1 95 ? -10.547 3.514 -11.320 1.00 87.44 95 PHE A C 1
ATOM 752 O O . PHE A 1 95 ? -11.467 3.980 -11.995 1.00 87.44 95 PHE A O 1
ATOM 759 N N . GLU A 1 96 ? -9.958 4.195 -10.341 1.00 88.19 96 GLU A N 1
ATOM 760 C CA . GLU A 1 96 ? -10.306 5.566 -9.987 1.00 88.19 96 GLU A CA 1
ATOM 761 C C . GLU A 1 96 ? -9.156 6.501 -10.350 1.00 88.19 96 GLU A C 1
ATOM 763 O O . GLU A 1 96 ? -8.113 6.520 -9.697 1.00 88.19 96 GLU A O 1
ATOM 768 N N . MET A 1 97 ? -9.365 7.307 -11.393 1.00 87.88 97 MET A N 1
ATOM 769 C CA . MET A 1 97 ? -8.336 8.210 -11.916 1.00 87.88 97 MET A CA 1
ATOM 770 C C . MET A 1 97 ? -7.865 9.241 -10.877 1.00 87.88 97 MET A C 1
ATOM 772 O O . MET A 1 97 ? -6.693 9.606 -10.870 1.00 87.88 97 MET A O 1
ATOM 776 N N . GLY A 1 98 ? -8.757 9.681 -9.980 1.00 90.12 98 GLY A N 1
ATOM 777 C CA . GLY A 1 98 ? -8.413 10.600 -8.889 1.00 90.12 98 GLY A CA 1
ATOM 778 C C . GLY A 1 98 ? -7.391 9.989 -7.929 1.00 90.12 98 GLY A C 1
ATOM 779 O O . GLY A 1 98 ? -6.291 10.514 -7.793 1.00 90.12 98 GLY A O 1
ATOM 780 N N . LEU A 1 99 ? -7.702 8.815 -7.362 1.00 88.69 99 LEU A N 1
ATOM 781 C CA . LEU A 1 99 ? -6.788 8.090 -6.470 1.00 88.69 99 LEU A CA 1
ATOM 782 C C . LEU A 1 99 ? -5.471 7.721 -7.156 1.00 88.69 99 LEU A C 1
ATOM 784 O O . LEU A 1 99 ? -4.416 7.756 -6.522 1.00 88.69 99 LEU A O 1
ATOM 788 N N . PHE A 1 100 ? -5.511 7.380 -8.444 1.00 91.69 100 PHE A N 1
ATOM 789 C CA . PHE A 1 100 ? -4.301 7.140 -9.219 1.00 91.69 100 PHE A CA 1
ATOM 790 C C . PHE A 1 100 ? -3.432 8.394 -9.327 1.00 91.69 100 PHE A C 1
ATOM 792 O O . PHE A 1 100 ? -2.242 8.322 -9.035 1.00 91.69 100 PHE A O 1
ATOM 799 N N . SER A 1 101 ? -4.014 9.538 -9.696 1.00 91.50 101 SER A N 1
ATOM 800 C CA . SER A 1 101 ? -3.297 10.813 -9.803 1.00 91.50 101 SER A CA 1
ATOM 801 C C . SER A 1 101 ? -2.708 11.253 -8.461 1.00 91.50 101 SER A C 1
ATOM 803 O O . SER A 1 101 ? -1.562 11.705 -8.411 1.00 91.50 101 SER A O 1
ATOM 805 N N . ASP A 1 102 ? -3.450 11.072 -7.369 1.00 92.75 102 ASP A N 1
ATOM 806 C CA . ASP A 1 102 ? -2.976 11.375 -6.017 1.00 92.75 102 ASP A CA 1
ATOM 807 C C . ASP A 1 102 ? -1.802 10.467 -5.634 1.00 92.75 102 ASP A C 1
ATOM 809 O O . ASP A 1 102 ? -0.745 10.940 -5.215 1.00 92.75 102 ASP A O 1
ATOM 813 N N . THR A 1 103 ? -1.945 9.157 -5.853 1.00 91.38 103 THR A N 1
ATOM 814 C CA . THR A 1 103 ? -0.894 8.172 -5.553 1.00 91.38 103 THR A CA 1
ATOM 815 C C . THR A 1 103 ? 0.351 8.416 -6.404 1.00 91.38 103 THR A C 1
ATOM 817 O O . THR A 1 103 ? 1.467 8.360 -5.891 1.00 91.38 103 THR A O 1
ATOM 820 N N . LEU A 1 104 ? 0.175 8.734 -7.689 1.00 92.19 104 LEU A N 1
ATOM 821 C CA . LEU A 1 104 ? 1.251 9.096 -8.609 1.00 92.19 104 LEU A CA 1
ATOM 822 C C . LEU A 1 104 ? 1.982 10.351 -8.127 1.00 92.19 104 LEU A C 1
ATOM 824 O O . LEU A 1 104 ? 3.209 10.359 -8.085 1.00 92.19 104 LEU A O 1
ATOM 828 N N . SER A 1 105 ? 1.245 11.380 -7.708 1.00 92.06 105 SER A N 1
ATOM 829 C CA . SER A 1 105 ? 1.823 12.629 -7.201 1.00 92.06 105 SER A CA 1
ATOM 830 C C . SER A 1 105 ? 2.651 12.391 -5.939 1.00 92.06 105 SER A C 1
ATOM 832 O O . SER A 1 105 ? 3.784 12.863 -5.849 1.00 92.06 105 SER A O 1
ATOM 834 N N . VAL A 1 106 ? 2.139 11.601 -4.987 1.00 90.94 106 VAL A N 1
ATOM 835 C CA . VAL A 1 106 ? 2.895 11.224 -3.782 1.00 90.94 106 VAL A CA 1
ATOM 836 C C . VAL A 1 106 ? 4.120 10.382 -4.138 1.00 90.94 106 VAL A C 1
ATOM 838 O O . VAL A 1 106 ? 5.199 10.635 -3.607 1.00 90.94 106 VAL A O 1
ATOM 841 N N . ALA A 1 107 ? 3.995 9.421 -5.055 1.00 88.25 107 ALA A N 1
ATOM 842 C CA . ALA A 1 107 ? 5.121 8.607 -5.506 1.00 88.25 107 ALA A CA 1
ATOM 843 C C . ALA A 1 107 ? 6.220 9.461 -6.160 1.00 88.25 107 ALA A C 1
ATOM 845 O O . ALA A 1 107 ? 7.398 9.256 -5.875 1.00 88.25 107 ALA A O 1
ATOM 846 N N . PHE A 1 108 ? 5.849 10.458 -6.969 1.00 88.62 108 PHE A N 1
ATOM 847 C CA . PHE A 1 108 ? 6.790 11.420 -7.545 1.00 88.62 108 PHE A CA 1
ATOM 848 C C . PHE A 1 108 ? 7.455 12.301 -6.487 1.00 88.62 108 PHE A C 1
ATOM 850 O O . PHE A 1 108 ? 8.664 12.515 -6.550 1.00 88.62 108 PHE A O 1
ATOM 857 N N . LEU A 1 109 ? 6.701 12.794 -5.501 1.00 91.25 109 LEU A N 1
ATOM 858 C CA . LEU A 1 109 ? 7.274 13.562 -4.394 1.00 91.25 109 LEU A CA 1
ATOM 859 C C . LEU A 1 109 ? 8.282 12.727 -3.605 1.00 91.25 109 LEU A C 1
ATOM 861 O O . LEU A 1 109 ? 9.388 13.195 -3.345 1.00 91.25 109 LEU A O 1
ATOM 865 N N . LEU A 1 110 ? 7.927 11.484 -3.269 1.00 87.31 110 LEU A N 1
ATOM 866 C CA . LEU A 1 110 ? 8.838 10.560 -2.600 1.00 87.31 110 LEU A CA 1
ATOM 867 C C . LEU A 1 110 ? 10.077 10.312 -3.451 1.00 87.31 110 LEU A C 1
ATOM 869 O O . LEU A 1 110 ? 11.174 10.425 -2.925 1.00 87.31 110 LEU A O 1
ATOM 873 N N . PHE A 1 111 ? 9.917 10.071 -4.752 1.00 84.56 111 PHE A N 1
ATOM 874 C CA . PHE A 1 111 ? 11.033 9.892 -5.674 1.00 84.56 111 PHE A CA 1
ATOM 875 C C . PHE A 1 111 ? 11.996 11.087 -5.655 1.00 84.56 111 PHE A C 1
ATOM 877 O O . PHE A 1 111 ? 13.193 10.886 -5.478 1.00 84.56 111 PHE A O 1
ATOM 884 N N . ILE A 1 112 ? 11.488 12.323 -5.750 1.00 86.75 112 ILE A N 1
ATOM 885 C CA . ILE A 1 112 ? 12.307 13.547 -5.690 1.00 86.75 112 ILE A CA 1
ATOM 886 C C . ILE A 1 112 ? 13.039 13.660 -4.349 1.00 86.75 112 ILE A C 1
ATOM 888 O O . ILE A 1 112 ? 14.213 14.021 -4.319 1.00 86.75 112 ILE A O 1
ATOM 892 N N . ILE A 1 113 ? 12.360 13.348 -3.242 1.00 89.44 113 ILE A N 1
ATOM 893 C CA . ILE A 1 113 ? 12.939 13.424 -1.895 1.00 89.44 113 ILE A CA 1
ATOM 894 C C . ILE A 1 113 ? 14.001 12.339 -1.683 1.00 89.44 113 ILE A C 1
ATOM 896 O O . ILE A 1 113 ? 15.016 12.605 -1.047 1.00 89.44 113 ILE A O 1
ATOM 900 N N . THR A 1 114 ? 13.787 11.122 -2.190 1.00 84.31 114 THR A N 1
ATOM 901 C CA . THR A 1 114 ? 14.698 9.986 -1.983 1.00 84.31 114 THR A CA 1
ATOM 902 C C . THR A 1 114 ? 15.882 9.981 -2.940 1.00 84.31 114 THR A C 1
ATOM 904 O O . THR A 1 114 ?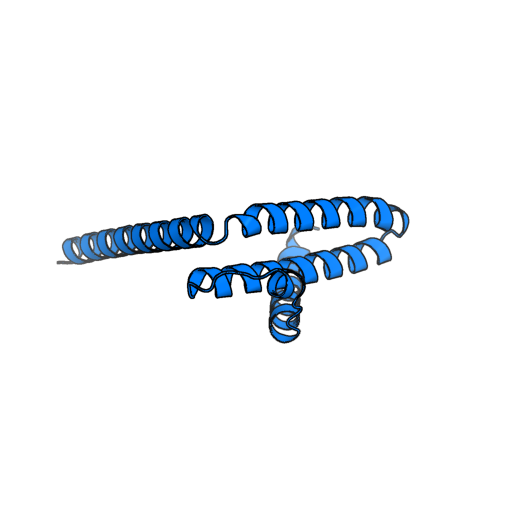 16.944 9.493 -2.568 1.00 84.31 114 THR A O 1
ATOM 907 N N . TRP A 1 115 ? 15.726 10.533 -4.146 1.00 76.12 1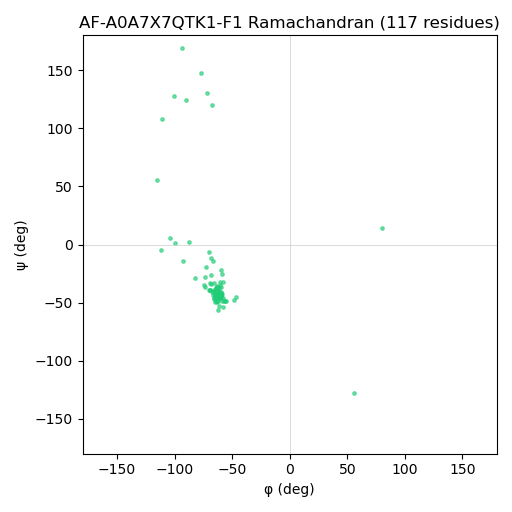15 TRP A N 1
ATOM 908 C CA . TRP A 1 115 ? 16.773 10.609 -5.167 1.00 76.12 115 TRP A CA 1
ATOM 909 C C . TRP A 1 115 ? 18.131 11.138 -4.661 1.00 76.12 115 TRP A C 1
ATOM 911 O O . TRP A 1 115 ? 19.137 10.478 -4.919 1.00 76.12 115 TRP A O 1
ATOM 921 N N . PRO A 1 116 ? 18.220 12.254 -3.904 1.00 76.88 116 PRO A N 1
ATOM 922 C CA . PRO A 1 116 ? 19.505 12.768 -3.417 1.00 76.88 116 PRO A CA 1
ATOM 923 C C . PRO A 1 116 ? 20.211 11.861 -2.398 1.00 76.88 116 PRO A C 1
ATOM 925 O O . PRO A 1 116 ? 21.388 12.074 -2.138 1.00 76.88 116 PRO A O 1
ATOM 928 N N . PHE A 1 117 ? 19.524 10.870 -1.823 1.00 72.88 117 PHE A N 1
ATOM 929 C CA . PHE A 1 117 ? 20.100 9.92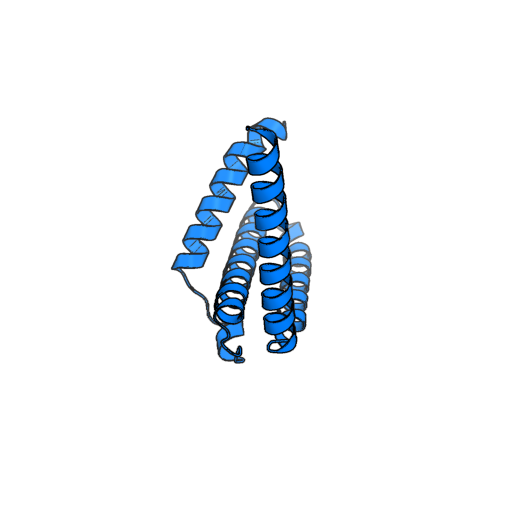2 -0.861 1.00 72.88 117 PHE A CA 1
ATOM 930 C C . PHE A 1 117 ? 20.472 8.570 -1.495 1.00 72.88 117 PHE A C 1
ATOM 932 O O . PHE A 1 117 ? 20.908 7.666 -0.785 1.00 72.88 117 PHE A O 1
ATOM 939 N N . GLN A 1 118 ? 20.262 8.410 -2.806 1.00 61.16 118 GLN A N 1
ATOM 940 C CA . GLN A 1 118 ? 20.584 7.194 -3.567 1.00 61.16 118 GLN A CA 1
ATOM 941 C C . GLN A 1 118 ? 21.848 7.333 -4.439 1.00 61.16 118 GLN A C 1
ATOM 943 O O . GLN A 1 118 ? 22.159 6.411 -5.194 1.00 61.16 118 GLN A O 1
ATOM 948 N N . ILE A 1 119 ? 22.559 8.463 -4.332 1.00 48.25 119 ILE A N 1
ATOM 949 C CA . ILE A 1 119 ? 23.863 8.753 -4.958 1.00 48.25 119 ILE A CA 1
ATOM 950 C C . ILE A 1 119 ? 24.947 8.610 -3.889 1.00 48.25 119 ILE A C 1
ATOM 952 O O . ILE A 1 119 ? 26.004 8.021 -4.204 1.00 48.25 119 ILE A O 1
#